Protein AF-A0A519X701-F1 (afdb_monomer_lite)

Radius of gyration: 23.7 Å; chains: 1; bounding box: 39×51×62 Å

Foldseek 3Di:
DPPVVVVVVVVVVVVQLVVLCVVCVVCVVVVNPPDDSLCSGDPPSNVVVVVVVVCCVVPPCPDPVNVVLVVVVVVLLVLLLVLQLCLQVPVPDPSSVVNVVVQPCVLDDPPDDSVSSSVSSVVRQVPDDPVRSVVVSCCSVVVDDPDDD

Secondary structure (DSSP, 8-state):
---HHHHHHHHHHHHHHHHHHHHTHHHHHHT---S-TTTTPPTTHHHHHHHHHHHHIIIIITSHHHHHHHHHHHHHHHHHHHHHHHHHHH--SHHHHHHHTTS-GGG--TT--HHHHHHHHHHHHHT--HHHHHHHHHHHTTSS-----

Sequence (149 aa):
RVDLSAVLGRDALTIVRAGVRFEKSELILKGDFNKSLTESLPEPYLTAWKAIETISINKIYNSSSVIQKEVAGYKVMEGLLEEFIPAVIHNNTHYYKKLVKLIPSQFITENADTYTQILNVLDFVSGMTDLYAVELYSKIKGISFPSVT

pLDDT: mean 85.15, std 15.21, range [35.56, 97.25]

Structure (mmCIF, N/CA/C/O backbone):
data_AF-A0A519X701-F1
#
_entry.id   AF-A0A519X701-F1
#
loop_
_atom_site.group_PDB
_atom_site.id
_atom_site.type_symbol
_atom_site.label_atom_id
_atom_site.label_alt_id
_atom_site.label_comp_id
_atom_site.label_asym_id
_atom_site.label_entity_id
_atom_site.label_seq_id
_atom_site.pdbx_PDB_ins_code
_atom_site.Cartn_x
_atom_site.Cartn_y
_atom_site.Cartn_z
_atom_site.occupancy
_atom_site.B_iso_or_equiv
_atom_site.auth_seq_id
_atom_site.auth_comp_id
_atom_site.auth_asym_id
_atom_site.auth_atom_id
_atom_site.pdbx_PDB_model_num
ATOM 1 N N . ARG A 1 1 ? 4.010 17.785 -35.793 1.00 36.50 1 ARG A N 1
ATOM 2 C CA . ARG A 1 1 ? 4.847 16.807 -36.530 1.00 36.50 1 ARG A CA 1
ATOM 3 C C . ARG A 1 1 ? 4.895 15.565 -35.649 1.00 36.50 1 ARG A C 1
ATOM 5 O O . ARG A 1 1 ? 5.506 15.636 -34.596 1.00 36.50 1 ARG A O 1
ATOM 12 N N . VAL A 1 2 ? 4.103 14.538 -35.967 1.00 39.34 2 VAL A N 1
ATOM 13 C CA . VAL A 1 2 ? 4.049 13.295 -35.176 1.00 39.34 2 VAL A CA 1
ATOM 14 C C . VAL A 1 2 ? 5.411 12.624 -35.308 1.00 39.34 2 VAL A C 1
ATOM 16 O O . VAL A 1 2 ? 5.896 12.452 -36.423 1.00 39.34 2 VAL A O 1
ATOM 19 N N . ASP A 1 3 ? 6.060 12.349 -34.185 1.00 39.97 3 ASP A N 1
ATOM 20 C CA . ASP A 1 3 ? 7.389 11.752 -34.151 1.00 39.97 3 ASP A CA 1
ATOM 21 C C . ASP A 1 3 ? 7.295 10.281 -34.592 1.00 39.97 3 ASP A C 1
ATOM 23 O O . ASP A 1 3 ? 6.964 9.392 -33.805 1.00 39.97 3 ASP A O 1
ATOM 27 N N . LEU A 1 4 ? 7.509 10.029 -35.889 1.00 37.31 4 LEU A N 1
ATOM 28 C CA . LEU A 1 4 ? 7.426 8.692 -36.490 1.00 37.31 4 LEU A CA 1
ATOM 29 C C . LEU A 1 4 ? 8.418 7.696 -35.860 1.00 37.31 4 LEU A C 1
ATOM 31 O O . LEU A 1 4 ? 8.187 6.491 -35.941 1.00 37.31 4 LEU A O 1
ATOM 35 N N . SER A 1 5 ? 9.476 8.171 -35.191 1.00 43.94 5 SER A N 1
ATOM 36 C CA . SER A 1 5 ? 10.449 7.315 -34.502 1.00 43.94 5 SER A CA 1
ATOM 37 C C . SER A 1 5 ? 9.856 6.617 -33.268 1.00 43.94 5 SER A C 1
ATOM 39 O O . SER A 1 5 ? 10.152 5.449 -33.010 1.00 43.94 5 SER A O 1
ATOM 41 N N . ALA A 1 6 ? 8.943 7.283 -32.553 1.00 43.28 6 ALA A N 1
ATOM 42 C CA . ALA A 1 6 ? 8.283 6.742 -31.365 1.00 43.28 6 ALA A CA 1
ATOM 43 C C . ALA A 1 6 ? 7.171 5.732 -31.704 1.00 43.28 6 ALA A C 1
ATOM 45 O O . ALA A 1 6 ? 6.917 4.806 -30.931 1.00 43.28 6 ALA A O 1
ATOM 46 N N . VAL A 1 7 ? 6.521 5.892 -32.862 1.00 38.72 7 VAL A N 1
ATOM 47 C CA . VAL A 1 7 ? 5.482 4.968 -33.351 1.00 38.72 7 VAL A CA 1
ATOM 48 C C . VAL A 1 7 ? 6.124 3.682 -33.884 1.00 38.72 7 VAL A C 1
ATOM 50 O O . VAL A 1 7 ? 5.770 2.600 -33.425 1.00 38.72 7 VAL A O 1
ATOM 53 N N . LEU A 1 8 ? 7.171 3.795 -34.714 1.00 43.31 8 LEU A N 1
ATOM 54 C CA . LEU A 1 8 ? 7.947 2.642 -35.197 1.00 43.31 8 LEU A CA 1
ATOM 55 C C . LEU A 1 8 ? 8.583 1.829 -34.052 1.00 43.31 8 LEU A C 1
ATOM 57 O O . LEU A 1 8 ? 8.655 0.604 -34.130 1.00 43.31 8 LEU A O 1
ATOM 61 N N . GLY A 1 9 ? 9.004 2.486 -32.964 1.00 52.72 9 GLY A N 1
ATOM 62 C CA . GLY A 1 9 ? 9.540 1.813 -31.776 1.00 52.72 9 GLY A CA 1
ATOM 63 C C . GLY A 1 9 ? 8.500 1.014 -30.974 1.00 52.72 9 GLY A C 1
ATOM 64 O O . GLY A 1 9 ? 8.818 -0.066 -30.469 1.00 52.72 9 GLY A O 1
ATOM 65 N N . ARG A 1 10 ? 7.252 1.505 -30.874 1.00 52.81 10 ARG A N 1
ATOM 66 C CA . ARG A 1 10 ? 6.149 0.777 -30.211 1.00 52.81 10 ARG A CA 1
ATOM 67 C C . ARG A 1 10 ? 5.737 -0.461 -30.999 1.00 52.81 10 ARG A C 1
ATOM 69 O O . ARG A 1 10 ? 5.538 -1.519 -30.395 1.00 52.81 10 ARG A O 1
ATOM 76 N N . ASP A 1 11 ? 5.668 -0.341 -32.319 1.00 58.41 11 ASP A N 1
ATOM 77 C CA . ASP A 1 11 ? 5.303 -1.449 -33.198 1.00 58.41 11 ASP A CA 1
ATOM 78 C C . ASP A 1 11 ? 6.403 -2.518 -33.195 1.00 58.41 11 ASP A C 1
ATOM 80 O O . ASP A 1 11 ? 6.119 -3.699 -32.999 1.00 58.41 11 ASP A O 1
ATOM 84 N N . ALA A 1 12 ? 7.675 -2.110 -33.260 1.00 60.03 12 ALA A N 1
ATOM 85 C CA . ALA A 1 12 ? 8.810 -3.027 -33.214 1.00 60.03 12 ALA A CA 1
ATOM 86 C C . ALA A 1 12 ? 8.889 -3.821 -31.899 1.00 60.03 12 ALA A C 1
ATOM 88 O O . ALA A 1 12 ? 9.011 -5.043 -31.931 1.00 60.03 12 ALA A O 1
ATOM 89 N N . LEU A 1 13 ? 8.765 -3.171 -30.735 1.00 67.31 13 LEU A N 1
ATOM 90 C CA . LEU A 1 13 ? 8.832 -3.876 -29.448 1.00 67.31 13 LEU A CA 1
ATOM 91 C C . LEU A 1 13 ? 7.648 -4.834 -29.251 1.00 67.31 13 LEU A C 1
ATOM 93 O O . LEU A 1 13 ? 7.811 -5.910 -28.675 1.00 67.31 13 LEU A O 1
ATOM 97 N N . THR A 1 14 ? 6.461 -4.464 -29.733 1.00 72.19 14 THR A N 1
ATOM 98 C CA . THR A 1 14 ? 5.264 -5.314 -29.647 1.00 72.19 14 THR A CA 1
ATOM 99 C C . THR A 1 14 ? 5.403 -6.546 -30.538 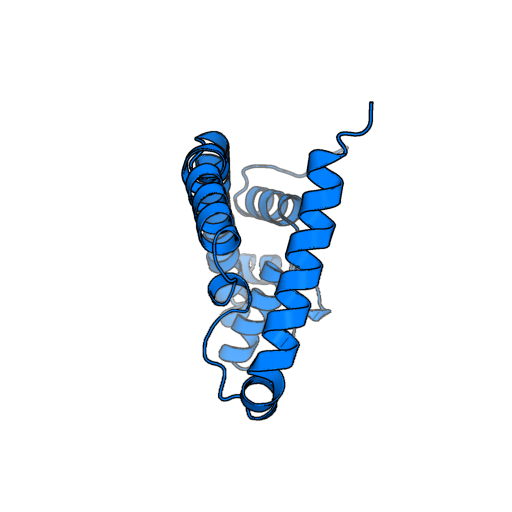1.00 72.19 14 THR A C 1
ATOM 101 O O . THR A 1 14 ? 5.146 -7.660 -30.080 1.00 72.19 14 THR A O 1
ATOM 104 N N . ILE A 1 15 ? 5.890 -6.367 -31.769 1.00 64.38 15 ILE A N 1
ATOM 105 C CA . ILE A 1 15 ? 6.181 -7.463 -32.703 1.00 64.38 15 ILE A CA 1
ATOM 106 C C . ILE A 1 15 ? 7.253 -8.395 -32.121 1.00 64.38 15 ILE A C 1
ATOM 108 O O . ILE A 1 15 ? 7.089 -9.613 -32.133 1.00 64.38 15 ILE A O 1
ATOM 112 N N . VAL A 1 16 ? 8.308 -7.836 -31.526 1.00 66.88 16 VAL A N 1
ATOM 113 C CA . VAL A 1 16 ? 9.391 -8.602 -30.893 1.00 66.88 16 VAL A CA 1
ATOM 114 C C . VAL A 1 16 ? 8.895 -9.401 -29.684 1.00 66.88 16 VAL A C 1
ATOM 116 O O . VAL A 1 16 ? 9.221 -10.578 -29.544 1.00 66.88 16 VAL A O 1
ATOM 119 N N . ARG A 1 17 ? 8.053 -8.809 -28.828 1.00 66.94 17 ARG A N 1
ATOM 120 C CA . ARG A 1 17 ? 7.430 -9.521 -27.696 1.00 66.94 17 ARG A CA 1
ATOM 121 C C . ARG A 1 17 ? 6.515 -10.648 -28.162 1.00 66.94 17 ARG A C 1
ATOM 123 O O . ARG A 1 17 ? 6.517 -11.715 -27.549 1.00 66.94 17 ARG A O 1
ATOM 130 N N . ALA A 1 18 ? 5.745 -10.422 -29.227 1.00 67.75 18 ALA A N 1
ATOM 131 C CA . ALA A 1 18 ? 4.914 -11.458 -29.826 1.00 67.75 18 ALA A CA 1
ATOM 132 C C . ALA A 1 18 ? 5.781 -12.615 -30.348 1.00 67.75 18 ALA A C 1
ATOM 134 O O . ALA A 1 18 ? 5.497 -13.762 -30.016 1.00 67.75 18 ALA A O 1
AT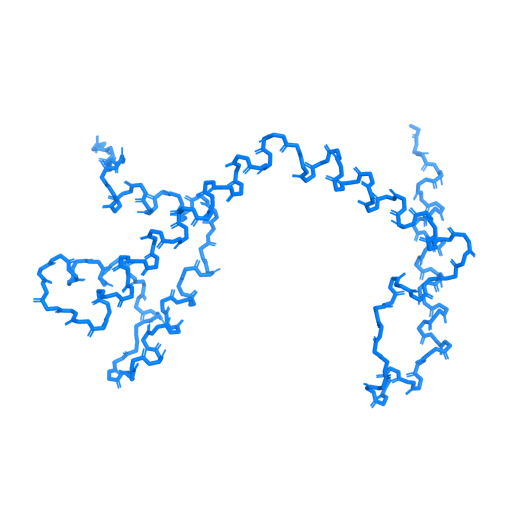OM 135 N N . GLY A 1 19 ? 6.881 -12.323 -31.051 1.00 66.19 19 GLY A N 1
ATOM 136 C CA . GLY A 1 19 ? 7.849 -13.325 -31.512 1.00 66.19 19 GLY A CA 1
ATOM 137 C C . GLY A 1 19 ? 8.423 -14.178 -30.376 1.00 66.19 19 GLY A C 1
ATOM 138 O O . GLY A 1 19 ? 8.295 -15.399 -30.400 1.00 66.19 19 GLY A O 1
ATOM 139 N N . VAL A 1 20 ? 8.934 -13.544 -29.314 1.00 71.62 20 VAL A N 1
ATOM 140 C CA . VAL A 1 20 ? 9.465 -14.244 -28.124 1.00 71.62 20 VAL A CA 1
ATOM 141 C C . VAL A 1 20 ? 8.400 -15.116 -27.450 1.00 71.62 20 VAL A C 1
ATOM 143 O O . VAL A 1 20 ? 8.696 -16.213 -26.974 1.00 71.62 20 VAL A O 1
ATOM 146 N N . ARG A 1 21 ? 7.144 -14.652 -27.408 1.00 73.12 21 ARG A N 1
ATOM 147 C CA . ARG A 1 21 ? 6.023 -15.430 -26.866 1.00 73.12 21 ARG A CA 1
ATOM 148 C C . ARG A 1 21 ? 5.721 -16.658 -27.721 1.00 73.12 21 ARG A C 1
ATOM 150 O O . ARG A 1 21 ? 5.449 -17.709 -27.150 1.00 73.12 21 ARG A O 1
ATOM 157 N N . PHE A 1 22 ? 5.743 -16.536 -29.047 1.00 72.38 22 PHE A N 1
ATOM 158 C CA . PHE A 1 22 ? 5.524 -17.671 -29.944 1.00 72.38 22 PHE A CA 1
ATOM 159 C C . PHE A 1 22 ? 6.641 -18.710 -29.805 1.00 72.38 22 PHE A C 1
ATOM 161 O O . PHE A 1 22 ? 6.343 -19.888 -29.611 1.00 72.38 22 PHE A O 1
ATOM 168 N N . GLU A 1 23 ? 7.902 -18.272 -29.790 1.00 77.06 23 GLU A N 1
ATOM 169 C CA . GLU A 1 23 ? 9.072 -19.149 -29.637 1.00 77.06 23 GLU A CA 1
ATOM 170 C C . GLU A 1 23 ? 9.097 -19.893 -28.295 1.00 77.06 23 GLU A C 1
ATOM 172 O O . GLU A 1 23 ? 9.475 -21.060 -28.238 1.00 77.06 23 GLU A O 1
ATOM 177 N N . LYS A 1 24 ? 8.677 -19.241 -27.203 1.00 81.31 24 LYS A N 1
ATOM 178 C CA . LYS A 1 24 ? 8.699 -19.820 -25.846 1.00 81.31 24 LYS A CA 1
ATOM 179 C C . LYS A 1 24 ? 7.335 -20.325 -25.366 1.00 81.31 24 LYS A C 1
ATOM 181 O O . LYS A 1 24 ? 7.166 -20.604 -24.178 1.00 81.31 24 LYS A O 1
ATOM 186 N N . SER A 1 25 ? 6.361 -20.436 -26.268 1.00 81.69 25 SER A N 1
ATOM 187 C CA . SER A 1 25 ? 4.958 -20.730 -25.944 1.00 81.69 25 SER A CA 1
ATOM 188 C C . SER A 1 25 ? 4.774 -22.036 -25.171 1.00 81.69 25 SER A C 1
ATOM 190 O O . SER A 1 25 ? 4.051 -22.050 -24.178 1.00 81.69 25 SER A O 1
ATOM 192 N N . GLU A 1 26 ? 5.469 -23.109 -25.553 1.00 85.50 26 GLU A N 1
ATOM 193 C CA . GLU A 1 26 ? 5.368 -24.403 -24.867 1.00 85.50 26 GLU A CA 1
ATOM 194 C C . GLU A 1 26 ? 5.821 -24.339 -23.404 1.00 85.50 26 GLU A C 1
ATOM 196 O O . GLU A 1 26 ? 5.170 -24.911 -22.532 1.00 85.50 26 GLU A O 1
ATOM 201 N N . LEU A 1 27 ? 6.909 -23.616 -23.120 1.00 87.19 27 LEU A N 1
ATOM 202 C CA . LEU A 1 27 ? 7.422 -23.440 -21.758 1.00 87.19 27 LEU A CA 1
ATOM 203 C C . LEU A 1 27 ? 6.474 -22.586 -20.913 1.00 87.19 27 LEU A C 1
ATOM 205 O O . LEU A 1 27 ? 6.258 -22.875 -19.740 1.00 87.19 27 LEU A O 1
ATOM 209 N N . ILE A 1 28 ? 5.881 -21.551 -21.515 1.00 88.06 28 ILE A N 1
ATOM 210 C CA . ILE A 1 28 ? 4.896 -20.692 -20.846 1.00 88.06 28 ILE A CA 1
ATOM 211 C C . ILE A 1 28 ? 3.639 -21.498 -20.499 1.00 88.06 28 ILE A C 1
ATOM 213 O O . ILE A 1 28 ? 3.138 -21.394 -19.384 1.00 88.06 28 ILE A O 1
ATOM 217 N N . LEU A 1 29 ? 3.145 -22.320 -21.427 1.00 88.88 29 LEU A N 1
ATOM 218 C CA . LEU A 1 29 ? 1.942 -23.133 -21.223 1.00 88.88 29 LEU A CA 1
ATOM 219 C C . LEU A 1 29 ? 2.141 -24.242 -20.186 1.00 88.88 29 LEU A C 1
ATOM 221 O O . LEU A 1 29 ? 1.195 -24.589 -19.485 1.00 88.88 29 LEU A O 1
ATOM 225 N N . LYS A 1 30 ? 3.360 -24.775 -20.067 1.00 92.69 30 LYS A N 1
ATOM 226 C CA . LYS A 1 30 ? 3.724 -25.744 -19.023 1.00 92.69 30 LYS A CA 1
ATOM 227 C C . LYS A 1 30 ? 3.956 -25.105 -17.650 1.00 92.69 30 LYS A C 1
ATOM 229 O O . LYS A 1 30 ? 4.032 -25.826 -16.666 1.00 92.69 30 LYS A O 1
ATOM 234 N N . GLY A 1 31 ? 4.046 -23.774 -17.573 1.00 88.62 31 GLY A N 1
ATOM 235 C CA . GLY A 1 31 ? 4.377 -23.056 -16.339 1.00 88.62 31 GLY A CA 1
ATOM 236 C C . GLY A 1 31 ? 5.870 -23.073 -15.984 1.00 88.62 31 GLY A C 1
ATOM 237 O O . GLY A 1 31 ? 6.245 -22.565 -14.936 1.00 88.62 31 GLY A O 1
ATOM 238 N N . ASP A 1 32 ? 6.729 -23.588 -16.867 1.00 92.00 32 ASP A N 1
ATOM 239 C CA . ASP A 1 32 ? 8.175 -23.739 -16.641 1.00 92.00 32 ASP A CA 1
ATOM 240 C C . ASP A 1 32 ? 8.982 -22.479 -17.021 1.00 92.00 32 ASP A C 1
ATOM 242 O O . ASP A 1 32 ? 10.216 -22.444 -16.955 1.00 92.00 32 ASP A O 1
ATOM 246 N N . PHE A 1 33 ? 8.304 -21.415 -17.459 1.00 89.19 33 PHE A N 1
ATOM 247 C CA . PHE A 1 33 ? 8.941 -20.168 -17.871 1.00 89.19 33 PHE A CA 1
ATOM 248 C C . PHE A 1 33 ? 9.196 -19.228 -16.680 1.00 89.19 33 PHE A C 1
ATOM 250 O O . PHE A 1 33 ? 8.406 -18.339 -16.378 1.00 89.19 33 PHE A O 1
ATOM 257 N N . ASN A 1 34 ? 10.354 -19.393 -16.038 1.00 87.75 34 ASN A N 1
ATOM 258 C CA . ASN A 1 34 ? 10.760 -18.668 -14.821 1.00 87.75 34 ASN A CA 1
ATOM 259 C C . ASN A 1 34 ? 11.389 -17.280 -15.062 1.00 87.75 34 ASN A C 1
ATOM 261 O O . ASN A 1 34 ? 12.257 -16.849 -14.305 1.00 87.75 34 ASN A O 1
ATOM 265 N N . LYS A 1 35 ? 11.028 -16.593 -16.149 1.00 85.81 35 LYS A N 1
ATOM 266 C CA . LYS A 1 35 ? 11.553 -15.255 -16.471 1.00 85.81 35 LYS A CA 1
ATOM 267 C C . LYS A 1 35 ? 10.428 -14.324 -16.887 1.00 85.81 35 LYS A C 1
ATOM 269 O O . LYS A 1 35 ? 9.395 -14.773 -17.374 1.00 85.81 35 LYS A O 1
ATOM 274 N N . SER A 1 36 ? 10.634 -13.017 -16.759 1.00 85.62 36 SER A N 1
ATOM 275 C CA . SER A 1 36 ? 9.712 -12.059 -17.365 1.00 85.62 36 SER A CA 1
ATOM 276 C C . SER A 1 36 ? 9.870 -12.041 -18.891 1.00 85.62 36 SER A C 1
ATOM 278 O O . SER A 1 36 ? 10.931 -12.342 -19.453 1.00 85.62 36 SER A O 1
ATOM 280 N N . LEU A 1 37 ? 8.811 -11.637 -19.596 1.00 84.31 37 LEU A N 1
ATOM 281 C CA . LEU A 1 37 ? 8.874 -11.451 -21.050 1.00 84.31 37 LEU A CA 1
ATOM 282 C C . LEU A 1 37 ? 9.849 -10.331 -21.442 1.00 84.31 37 LEU A C 1
ATOM 284 O O . LEU A 1 37 ? 10.488 -10.408 -22.487 1.00 84.31 37 LEU A O 1
ATOM 288 N N . THR A 1 38 ? 9.990 -9.308 -20.598 1.00 83.94 38 THR A N 1
ATOM 289 C CA . THR A 1 38 ? 10.904 -8.176 -20.800 1.00 83.94 38 THR A CA 1
ATOM 290 C C . THR A 1 38 ? 12.373 -8.573 -20.701 1.00 83.94 38 THR A C 1
ATOM 292 O O . THR A 1 38 ? 13.185 -8.081 -21.475 1.00 83.94 38 THR A O 1
ATOM 295 N N . GLU A 1 39 ? 12.723 -9.514 -19.824 1.00 84.44 39 GLU A N 1
ATOM 296 C CA . GLU A 1 39 ? 14.091 -10.055 -19.734 1.00 84.44 39 GLU A CA 1
ATOM 297 C C . GLU A 1 39 ? 14.439 -11.000 -20.887 1.00 84.44 39 GLU A C 1
ATOM 299 O O . GLU A 1 39 ? 15.607 -11.302 -21.115 1.00 84.44 39 GLU A O 1
ATOM 304 N N . SER A 1 40 ? 13.426 -11.489 -21.603 1.00 85.25 40 SER A N 1
ATOM 305 C CA . SER A 1 40 ? 13.592 -12.351 -22.774 1.00 85.25 40 SER A CA 1
ATOM 306 C C . SER A 1 40 ? 13.592 -11.589 -24.097 1.00 85.25 40 SER A C 1
ATOM 308 O O . SER A 1 40 ? 13.542 -12.226 -25.147 1.00 85.25 40 SER A O 1
ATOM 310 N N . LEU A 1 41 ? 13.637 -10.254 -24.066 1.00 85.31 41 LEU A N 1
ATOM 311 C CA . LEU A 1 41 ? 13.770 -9.454 -25.278 1.00 85.31 41 LEU A CA 1
ATOM 312 C C . LEU A 1 41 ? 15.113 -9.754 -25.972 1.00 85.31 41 LEU A C 1
ATOM 314 O O . LEU A 1 41 ? 16.136 -9.848 -25.295 1.00 85.31 41 LEU A O 1
ATOM 318 N N . PRO A 1 42 ? 15.139 -9.889 -27.306 1.00 84.62 42 PRO A N 1
ATOM 319 C CA . PRO A 1 42 ? 16.381 -9.964 -28.058 1.00 84.62 42 PRO A CA 1
ATOM 320 C C . PRO A 1 42 ? 17.099 -8.608 -28.070 1.00 84.62 42 PRO A C 1
ATOM 322 O O . PRO A 1 42 ? 16.491 -7.543 -27.909 1.00 84.62 42 PRO A O 1
ATOM 325 N N . GLU A 1 43 ? 18.408 -8.640 -28.307 1.00 85.50 43 GLU A N 1
ATOM 326 C CA . GLU A 1 43 ? 19.171 -7.426 -28.593 1.00 85.50 43 GLU A CA 1
ATOM 327 C C . GLU A 1 43 ? 18.751 -6.820 -29.946 1.00 85.50 43 GLU A C 1
ATOM 329 O O . GLU A 1 43 ? 18.370 -7.562 -30.856 1.00 85.50 43 GLU A O 1
ATOM 334 N N . PRO A 1 44 ? 18.799 -5.483 -30.110 1.00 86.25 44 PRO A N 1
ATOM 335 C CA . PRO A 1 44 ? 19.288 -4.472 -29.159 1.00 86.25 44 PRO A CA 1
ATOM 336 C C . PRO A 1 44 ? 18.231 -3.969 -28.149 1.00 86.25 44 PRO A C 1
ATOM 338 O O . PRO A 1 44 ? 18.495 -3.057 -27.360 1.00 86.25 44 PRO A O 1
ATOM 341 N N . TYR A 1 45 ? 17.006 -4.507 -28.180 1.00 86.00 45 TYR A N 1
ATOM 342 C CA . TYR A 1 45 ? 15.882 -3.991 -27.386 1.00 86.00 45 TYR A CA 1
ATOM 343 C C . TYR A 1 45 ? 16.052 -4.221 -25.888 1.00 86.00 45 TYR A C 1
ATOM 345 O O . TYR A 1 45 ? 15.633 -3.378 -25.096 1.00 86.00 45 TYR A O 1
ATOM 353 N N . LEU A 1 46 ? 16.679 -5.331 -25.494 1.00 87.00 46 LEU A N 1
ATOM 354 C CA . LEU A 1 46 ? 16.988 -5.606 -24.093 1.00 87.00 46 LEU A CA 1
ATOM 355 C C . LEU A 1 46 ? 17.914 -4.538 -23.501 1.00 87.00 46 LEU A C 1
ATOM 357 O O . LEU A 1 46 ? 17.634 -4.012 -22.423 1.00 87.00 46 LEU A O 1
ATOM 361 N N . THR A 1 47 ? 18.976 -4.171 -24.223 1.00 90.25 47 THR A N 1
ATOM 362 C CA . THR A 1 47 ? 19.882 -3.091 -23.812 1.00 90.25 47 THR A CA 1
ATOM 363 C C . THR A 1 47 ? 19.148 -1.755 -23.697 1.00 90.25 47 THR A C 1
ATOM 365 O O . THR A 1 47 ? 19.284 -1.062 -22.687 1.00 90.25 47 THR A O 1
ATOM 368 N N . ALA A 1 48 ? 18.317 -1.405 -24.683 1.00 89.50 48 ALA A N 1
ATOM 369 C CA . ALA A 1 48 ? 17.527 -0.174 -24.640 1.00 89.50 48 ALA A CA 1
ATOM 370 C C . ALA A 1 48 ? 16.538 -0.152 -23.458 1.00 89.50 48 ALA A C 1
ATOM 372 O O . ALA A 1 48 ? 16.410 0.866 -22.778 1.00 89.50 48 ALA A O 1
ATOM 373 N N . TRP A 1 49 ? 15.879 -1.279 -23.171 1.00 89.38 49 TRP A N 1
ATOM 374 C CA . TRP A 1 49 ? 14.962 -1.426 -22.038 1.00 89.38 49 TRP A CA 1
ATOM 375 C C . TRP A 1 49 ? 15.670 -1.190 -20.699 1.00 89.38 49 TRP A C 1
ATOM 377 O O . TRP A 1 49 ? 15.228 -0.358 -19.907 1.00 89.38 49 TRP A O 1
ATOM 387 N N . LYS A 1 50 ? 16.818 -1.845 -20.486 1.00 91.44 50 LYS A N 1
ATOM 388 C CA . LYS A 1 50 ? 17.641 -1.670 -19.277 1.00 91.44 50 LYS A CA 1
ATOM 389 C C . LYS A 1 50 ? 18.166 -0.242 -19.126 1.00 91.44 50 LYS A C 1
ATOM 391 O O . LYS A 1 50 ? 18.241 0.278 -18.011 1.00 91.44 50 LYS A O 1
ATOM 396 N N . ALA A 1 51 ? 18.517 0.412 -20.233 1.00 93.88 51 ALA A N 1
ATOM 397 C CA . ALA A 1 51 ? 18.946 1.807 -20.214 1.00 93.88 51 ALA A CA 1
ATOM 398 C C . ALA A 1 51 ? 17.812 2.741 -19.763 1.00 93.88 51 ALA A C 1
ATOM 400 O O . ALA A 1 51 ? 18.036 3.603 -18.913 1.00 93.88 51 ALA A O 1
ATOM 401 N N . ILE A 1 52 ? 16.590 2.545 -20.276 1.00 92.75 52 ILE A N 1
ATOM 402 C CA . ILE A 1 52 ? 15.407 3.311 -19.853 1.00 92.75 52 ILE A CA 1
ATOM 403 C C . ILE A 1 52 ? 15.129 3.086 -18.368 1.00 92.75 52 ILE A C 1
ATOM 405 O O . ILE A 1 52 ? 14.947 4.057 -17.641 1.00 92.75 52 ILE A O 1
ATOM 409 N N . GLU A 1 53 ? 15.137 1.837 -17.905 1.00 92.69 53 GLU A N 1
ATOM 410 C CA . GLU A 1 53 ? 14.933 1.496 -16.493 1.00 92.69 53 GLU A CA 1
ATOM 411 C C . GLU A 1 53 ? 15.950 2.208 -15.592 1.00 92.69 53 GLU A C 1
ATOM 413 O O . GLU A 1 53 ? 15.572 2.913 -14.656 1.00 92.69 53 GLU A O 1
ATOM 418 N N . THR A 1 54 ? 17.235 2.126 -15.942 1.00 95.44 54 THR A N 1
ATOM 419 C CA . THR A 1 54 ? 18.323 2.776 -15.197 1.00 95.44 54 THR A CA 1
ATOM 420 C C . THR A 1 54 ? 18.146 4.295 -15.144 1.00 95.44 54 THR A C 1
ATOM 422 O O . THR A 1 54 ? 18.308 4.915 -14.091 1.00 95.44 54 THR A O 1
ATOM 425 N N . ILE A 1 55 ? 17.803 4.925 -16.272 1.00 95.56 55 ILE A N 1
ATOM 426 C CA . ILE A 1 55 ? 17.578 6.375 -16.332 1.00 95.56 55 ILE A CA 1
ATOM 427 C C . ILE A 1 55 ? 16.346 6.766 -15.507 1.00 95.56 55 ILE A C 1
ATOM 429 O O . ILE A 1 55 ? 16.410 7.749 -14.768 1.00 95.56 55 ILE A O 1
ATOM 433 N N . SER A 1 56 ? 15.254 6.005 -15.595 1.00 95.19 56 SER A N 1
ATOM 434 C CA . SER A 1 56 ? 14.022 6.230 -14.832 1.00 95.19 56 SER A CA 1
ATOM 435 C C . SER A 1 56 ? 14.256 6.137 -13.326 1.00 95.19 56 SER A C 1
ATOM 437 O O . SER A 1 56 ? 13.831 7.031 -12.595 1.00 95.19 56 SER A O 1
ATOM 439 N N . ILE A 1 57 ? 14.985 5.120 -12.854 1.00 93.25 57 ILE A N 1
ATOM 440 C CA . ILE A 1 57 ? 15.354 4.983 -11.436 1.00 93.25 57 ILE A CA 1
ATOM 441 C C . ILE A 1 57 ? 16.129 6.218 -10.976 1.00 93.25 57 ILE A C 1
ATOM 443 O O . ILE A 1 57 ? 15.750 6.870 -10.006 1.00 93.25 57 ILE A O 1
ATOM 447 N N . ASN A 1 58 ? 17.170 6.594 -11.716 1.00 93.31 58 ASN A N 1
ATOM 448 C CA . ASN A 1 58 ? 18.066 7.670 -11.304 1.00 93.31 58 ASN A CA 1
ATOM 449 C C . ASN A 1 58 ? 17.434 9.064 -11.379 1.00 93.31 58 ASN A C 1
ATOM 451 O O . ASN A 1 58 ? 17.747 9.916 -10.553 1.00 93.31 58 ASN A O 1
ATOM 455 N N . LYS A 1 59 ? 16.584 9.326 -12.378 1.00 92.19 59 LYS A N 1
ATOM 456 C CA . LYS A 1 59 ? 16.074 10.680 -12.650 1.00 92.19 59 LYS A CA 1
ATOM 457 C C . LYS A 1 59 ? 14.637 10.921 -12.202 1.00 92.19 59 LYS A C 1
ATOM 459 O O . LYS A 1 59 ? 14.272 12.078 -12.020 1.00 92.19 59 LYS A O 1
ATOM 464 N N . ILE A 1 60 ? 13.824 9.874 -12.063 1.00 93.62 60 ILE A N 1
ATOM 465 C CA . ILE A 1 60 ? 12.391 9.997 -11.763 1.00 93.62 60 ILE A CA 1
ATOM 466 C C . ILE A 1 60 ? 12.119 9.489 -10.348 1.00 93.62 60 ILE A C 1
ATOM 468 O O . ILE A 1 60 ? 11.748 10.284 -9.484 1.00 93.62 60 ILE A O 1
ATOM 472 N N . TYR A 1 61 ? 12.359 8.201 -10.091 1.00 90.00 61 TYR A N 1
ATOM 473 C CA . TYR A 1 61 ? 12.005 7.573 -8.813 1.00 90.00 61 TYR A CA 1
ATOM 474 C C . TYR A 1 61 ? 12.892 8.043 -7.652 1.00 90.00 61 TYR A C 1
ATOM 476 O O . TYR A 1 61 ? 12.382 8.382 -6.594 1.00 90.00 61 TYR A O 1
ATOM 484 N N . ASN A 1 62 ? 14.196 8.223 -7.879 1.00 91.81 62 ASN A N 1
ATOM 485 C CA . ASN A 1 62 ? 15.112 8.779 -6.872 1.00 91.81 62 ASN A CA 1
ATOM 486 C C . ASN A 1 62 ? 15.137 10.316 -6.835 1.00 91.81 62 ASN A C 1
ATOM 488 O O . ASN A 1 62 ? 16.053 10.923 -6.273 1.00 91.81 62 ASN A O 1
ATOM 492 N N . SER A 1 63 ? 14.157 10.983 -7.448 1.00 95.31 63 SER A N 1
ATOM 493 C CA . SER A 1 63 ? 14.036 12.431 -7.301 1.00 95.31 63 SER A CA 1
ATOM 494 C C . SER A 1 63 ? 13.594 12.782 -5.876 1.00 95.31 63 SER A C 1
ATOM 496 O O . SER A 1 63 ? 12.773 12.093 -5.272 1.00 95.31 63 SER A O 1
ATOM 498 N N . SER A 1 64 ? 14.102 13.895 -5.337 1.00 94.19 64 SER A N 1
ATOM 499 C CA . SER A 1 64 ? 13.809 14.316 -3.956 1.00 94.19 64 SER A CA 1
ATOM 500 C C . SER A 1 64 ? 12.304 14.418 -3.667 1.00 94.19 64 SER A C 1
ATOM 502 O O . SER A 1 64 ? 11.847 14.016 -2.601 1.00 94.19 64 SER A O 1
ATOM 504 N N . SER A 1 65 ? 11.508 14.884 -4.638 1.00 94.56 65 SER A N 1
ATOM 505 C CA . SER A 1 65 ? 10.051 14.977 -4.483 1.00 94.56 65 SER A CA 1
ATOM 506 C C . SER A 1 65 ? 9.372 13.610 -4.368 1.00 94.56 65 SER A C 1
ATOM 508 O O . SER A 1 65 ? 8.420 13.484 -3.602 1.00 94.56 65 SER A O 1
ATOM 510 N N . VAL A 1 66 ? 9.836 12.595 -5.104 1.00 95.31 66 VAL A N 1
ATOM 511 C CA . VAL A 1 66 ? 9.273 11.239 -5.027 1.00 95.31 66 VAL A CA 1
ATOM 512 C C . VAL A 1 66 ? 9.655 10.585 -3.703 1.00 95.31 66 VAL A C 1
ATOM 514 O O . VAL A 1 66 ? 8.766 10.139 -2.988 1.00 95.31 66 VAL A O 1
ATOM 517 N N . ILE A 1 67 ? 10.927 10.664 -3.304 1.00 95.12 67 ILE A N 1
ATOM 518 C CA . ILE A 1 67 ? 11.400 10.111 -2.025 1.00 95.12 67 ILE A CA 1
ATOM 519 C C . ILE A 1 67 ? 10.624 10.706 -0.841 1.00 95.12 67 ILE A C 1
ATOM 521 O O . ILE A 1 67 ? 10.184 9.981 0.045 1.00 95.12 67 ILE A O 1
ATOM 525 N N . GLN A 1 68 ? 10.406 12.025 -0.823 1.00 94.44 68 GLN A N 1
ATOM 526 C CA . GLN A 1 68 ? 9.627 12.669 0.243 1.00 94.44 68 GLN A CA 1
ATOM 527 C C . GLN A 1 68 ? 8.185 12.145 0.309 1.00 94.44 68 GLN A C 1
ATOM 529 O O . GLN A 1 68 ? 7.667 11.920 1.403 1.00 94.44 68 GLN A O 1
ATOM 534 N N . LYS A 1 69 ? 7.546 11.927 -0.848 1.00 93.38 69 LYS A N 1
ATOM 535 C CA . LYS A 1 69 ? 6.193 11.356 -0.919 1.00 93.38 69 LYS A CA 1
ATOM 536 C C . LYS A 1 69 ? 6.168 9.910 -0.432 1.00 93.38 69 LYS A C 1
ATOM 538 O O . LYS A 1 69 ? 5.279 9.561 0.335 1.00 93.38 69 LYS A O 1
ATOM 543 N N . GLU A 1 70 ? 7.145 9.097 -0.821 1.00 93.81 70 GLU A N 1
ATOM 544 C CA . GLU A 1 70 ? 7.255 7.703 -0.379 1.00 93.81 70 GLU A CA 1
ATOM 545 C C . GLU A 1 70 ? 7.456 7.607 1.137 1.00 93.81 70 GLU A C 1
ATOM 547 O O . GLU A 1 70 ? 6.734 6.871 1.806 1.00 93.81 70 GLU A O 1
ATOM 552 N N . VAL A 1 71 ? 8.370 8.403 1.705 1.00 94.56 71 VAL A N 1
ATOM 553 C CA . VAL A 1 71 ? 8.613 8.450 3.159 1.00 94.56 71 VAL A CA 1
ATOM 554 C C . VAL A 1 71 ? 7.356 8.873 3.922 1.00 94.56 71 VAL A C 1
ATOM 556 O O . VAL A 1 71 ? 7.026 8.270 4.946 1.00 94.56 71 VAL A O 1
ATOM 559 N N . ALA A 1 72 ? 6.626 9.876 3.425 1.00 92.81 72 ALA A N 1
ATOM 560 C CA . ALA A 1 72 ? 5.346 10.270 4.008 1.00 92.81 72 ALA A CA 1
ATOM 561 C C . ALA A 1 72 ? 4.311 9.134 3.919 1.00 92.81 72 ALA A C 1
ATOM 563 O O . ALA A 1 72 ? 3.636 8.849 4.907 1.00 92.81 72 ALA A O 1
ATOM 564 N N . GLY A 1 73 ? 4.239 8.446 2.776 1.00 95.06 73 GLY A N 1
ATOM 565 C CA . GLY A 1 73 ? 3.388 7.275 2.571 1.00 95.06 73 GLY A CA 1
ATOM 566 C C . GLY A 1 73 ? 3.665 6.164 3.584 1.00 95.06 73 GLY A C 1
ATOM 567 O O . GLY A 1 73 ? 2.731 5.686 4.222 1.00 95.06 73 GLY A O 1
ATOM 568 N N . TYR A 1 74 ? 4.936 5.820 3.825 1.00 95.12 74 TYR A N 1
ATOM 569 C CA . TYR A 1 74 ? 5.309 4.834 4.848 1.00 95.12 74 TYR A CA 1
ATOM 570 C C . TYR A 1 74 ? 4.764 5.199 6.233 1.00 95.12 74 TYR A C 1
ATOM 572 O O . TYR A 1 74 ? 4.186 4.345 6.902 1.00 95.12 74 TYR A O 1
ATOM 580 N N . LYS A 1 75 ? 4.891 6.467 6.649 1.00 95.12 75 LYS A N 1
ATOM 581 C CA . LYS A 1 75 ? 4.392 6.922 7.957 1.00 95.12 75 LYS A CA 1
ATOM 582 C C . LYS A 1 75 ? 2.876 6.952 8.060 1.00 95.12 75 LYS A C 1
ATOM 584 O O . LYS A 1 75 ? 2.337 6.623 9.114 1.00 95.12 75 LYS A O 1
ATOM 589 N N . VAL A 1 76 ? 2.192 7.306 6.978 1.00 96.19 76 VAL A N 1
ATOM 590 C CA . VAL A 1 76 ? 0.728 7.245 6.918 1.00 96.19 76 VAL A CA 1
ATOM 591 C C . VAL A 1 76 ? 0.255 5.799 7.068 1.00 96.19 76 VAL A C 1
ATOM 593 O O . VAL A 1 76 ? -0.593 5.531 7.915 1.00 96.19 76 VAL A O 1
ATOM 596 N N . MET A 1 77 ? 0.832 4.859 6.313 1.00 96.44 77 MET A N 1
ATOM 597 C CA . MET A 1 77 ? 0.429 3.448 6.360 1.00 96.44 77 MET A CA 1
ATOM 598 C C . MET A 1 77 ? 0.726 2.808 7.719 1.00 96.44 77 MET A C 1
ATOM 600 O O . MET A 1 77 ? -0.155 2.176 8.295 1.00 96.44 77 MET A O 1
ATOM 604 N N . GLU A 1 78 ? 1.928 3.019 8.261 1.00 95.94 78 GLU A N 1
ATOM 605 C CA . GLU A 1 78 ? 2.306 2.576 9.611 1.00 95.94 78 GLU A CA 1
ATOM 606 C C . GLU A 1 78 ? 1.304 3.089 10.648 1.00 95.94 78 GLU A C 1
ATOM 608 O O . GLU A 1 78 ? 0.706 2.305 11.381 1.00 95.94 78 GLU A O 1
ATOM 613 N N . GLY A 1 79 ? 1.038 4.395 10.646 1.00 95.94 79 GLY A N 1
ATOM 614 C CA . GLY A 1 79 ? 0.154 4.998 11.628 1.00 95.94 79 GLY A CA 1
ATOM 615 C C . GLY A 1 79 ? -1.314 4.597 11.491 1.00 95.94 79 GLY A C 1
ATOM 616 O O . GLY A 1 79 ? -2.006 4.534 12.500 1.00 95.94 79 GLY A O 1
ATOM 617 N N . LEU A 1 80 ? -1.810 4.305 10.284 1.00 97.25 80 LEU A N 1
ATOM 618 C CA . LEU A 1 80 ? -3.157 3.750 10.109 1.00 97.25 80 LEU A CA 1
ATOM 619 C C . LEU A 1 80 ? -3.241 2.333 10.691 1.00 97.25 80 LEU A C 1
ATOM 621 O O . LEU A 1 80 ? -4.179 2.023 11.426 1.00 97.25 80 LEU A O 1
ATOM 625 N N . LEU A 1 81 ? -2.254 1.482 10.402 1.00 96.94 81 LEU A N 1
ATOM 626 C CA . LEU A 1 81 ? -2.226 0.101 10.888 1.00 96.94 81 LEU A CA 1
ATOM 627 C C . LEU A 1 81 ? -2.066 0.030 12.414 1.00 96.94 81 LEU A C 1
ATOM 629 O O . LEU A 1 81 ? -2.769 -0.750 13.058 1.00 96.94 81 LEU A O 1
ATOM 633 N N . GLU A 1 82 ? -1.213 0.874 12.998 1.00 96.38 82 GLU A N 1
ATOM 634 C CA . GLU A 1 82 ? -1.021 0.975 14.453 1.00 96.38 82 GLU A CA 1
ATOM 635 C C . GLU A 1 82 ? -2.292 1.387 15.206 1.00 96.38 82 GLU A C 1
ATOM 637 O O . GLU A 1 82 ? -2.475 1.005 16.360 1.00 96.38 82 GLU A O 1
ATOM 642 N N . GLU A 1 83 ? -3.184 2.146 14.572 1.00 96.06 83 GLU A N 1
ATOM 643 C CA . GLU A 1 83 ? -4.440 2.578 15.188 1.00 96.06 83 GLU A CA 1
ATOM 644 C C . GLU A 1 83 ? -5.543 1.530 14.995 1.00 96.06 83 GLU A C 1
ATOM 646 O O . GLU A 1 83 ? -6.240 1.167 15.947 1.00 96.06 83 GLU A O 1
ATOM 651 N N . PHE A 1 84 ? -5.702 1.003 13.778 1.00 96.06 84 PHE A N 1
ATOM 652 C CA . PHE A 1 84 ? -6.818 0.113 13.457 1.00 96.06 84 PHE A CA 1
ATOM 653 C C . PHE A 1 84 ? -6.629 -1.321 13.953 1.00 96.06 84 PHE A C 1
ATOM 655 O O . PHE A 1 84 ? -7.594 -1.905 14.451 1.00 96.06 84 PHE A O 1
ATOM 662 N N . ILE A 1 85 ? -5.423 -1.896 13.873 1.00 95.44 85 ILE A N 1
ATOM 663 C CA . ILE A 1 85 ? -5.204 -3.298 14.268 1.00 95.44 85 ILE A CA 1
ATOM 664 C C . ILE A 1 85 ? -5.535 -3.514 15.757 1.00 95.44 85 ILE A C 1
ATOM 666 O O . ILE A 1 85 ? -6.376 -4.366 16.062 1.00 95.44 85 ILE A O 1
ATOM 670 N N . PRO A 1 86 ? -4.980 -2.736 16.711 1.00 94.88 86 PRO A N 1
ATOM 671 C CA . PRO A 1 86 ? -5.329 -2.893 18.121 1.00 94.88 86 PRO A CA 1
ATOM 672 C C . PRO A 1 86 ? -6.795 -2.566 18.406 1.00 94.88 86 PRO A C 1
ATOM 674 O O . PRO A 1 86 ? -7.383 -3.171 19.308 1.00 94.88 86 PRO A O 1
ATOM 677 N N . ALA A 1 87 ? -7.388 -1.632 17.652 1.00 94.75 87 ALA A N 1
ATOM 678 C CA . ALA A 1 87 ? -8.779 -1.245 17.829 1.00 94.75 87 ALA A CA 1
ATOM 679 C C . ALA A 1 87 ? -9.748 -2.383 17.482 1.00 94.75 87 ALA A C 1
ATOM 681 O O . ALA A 1 87 ? -10.696 -2.607 18.238 1.00 94.75 87 ALA A O 1
ATOM 682 N N . VAL A 1 88 ? -9.492 -3.123 16.397 1.00 92.62 88 VAL A N 1
ATOM 683 C CA . VAL A 1 88 ? -10.315 -4.274 15.989 1.00 92.62 88 VAL A CA 1
ATOM 684 C C . VAL A 1 88 ? -10.104 -5.476 16.916 1.00 92.62 88 VAL A C 1
ATOM 686 O O . VAL A 1 88 ? -11.083 -6.127 17.277 1.00 92.62 88 VAL A O 1
ATOM 689 N N . ILE A 1 89 ? -8.867 -5.742 17.355 1.00 92.50 89 ILE A N 1
ATOM 690 C CA . ILE A 1 89 ? -8.550 -6.902 18.210 1.00 92.50 89 ILE A CA 1
ATOM 691 C C . ILE A 1 89 ? -9.094 -6.729 19.633 1.00 92.50 89 ILE A C 1
ATOM 693 O O . ILE A 1 89 ? -9.741 -7.626 20.169 1.00 92.50 89 ILE A O 1
ATOM 697 N N . HIS A 1 90 ? -8.815 -5.591 20.276 1.00 90.31 90 HIS A N 1
ATOM 698 C CA . HIS A 1 90 ? -9.121 -5.421 21.699 1.00 90.31 90 HIS A CA 1
ATOM 699 C C . HIS A 1 90 ? -10.495 -4.801 21.941 1.00 90.31 90 HIS A C 1
ATOM 701 O O . HIS A 1 90 ? -11.163 -5.172 22.903 1.00 90.31 90 HIS A O 1
ATOM 707 N N . ASN A 1 91 ? -10.889 -3.818 21.120 1.00 87.25 91 ASN A N 1
ATOM 708 C CA . ASN A 1 91 ? -12.171 -3.099 21.160 1.00 87.25 91 ASN A CA 1
ATOM 709 C C . ASN A 1 91 ? -12.715 -2.749 22.574 1.00 87.25 91 ASN A C 1
ATOM 711 O O . ASN A 1 91 ? -13.924 -2.699 22.826 1.00 87.25 91 ASN A O 1
ATOM 715 N N . ASN A 1 92 ? -11.817 -2.516 23.532 1.00 90.69 92 ASN A N 1
ATOM 716 C CA . ASN A 1 92 ? -12.129 -2.421 24.960 1.00 90.69 92 ASN A CA 1
ATOM 717 C C . ASN A 1 92 ? -12.245 -0.971 25.453 1.00 90.69 92 ASN A C 1
ATOM 719 O O . ASN A 1 92 ? -12.935 -0.708 26.438 1.00 90.69 92 ASN A O 1
ATOM 723 N N . THR A 1 93 ? -11.631 -0.014 24.756 1.00 94.75 93 THR A N 1
ATOM 724 C CA . THR A 1 93 ? -11.689 1.412 25.102 1.00 94.75 93 THR A CA 1
ATOM 725 C C . THR A 1 93 ? -12.757 2.155 24.296 1.00 94.75 93 THR A C 1
ATOM 727 O O . THR A 1 93 ? -13.136 1.752 23.195 1.00 94.75 93 THR A O 1
ATOM 730 N N . HIS A 1 94 ? -13.243 3.287 24.822 1.00 95.06 94 HIS A N 1
ATOM 731 C CA . HIS A 1 94 ? -14.145 4.168 24.067 1.00 95.06 94 HIS A CA 1
ATOM 732 C C . HIS A 1 94 ? -13.484 4.692 22.779 1.00 95.06 94 HIS A C 1
ATOM 734 O O . HIS A 1 94 ? -14.155 4.839 21.759 1.00 95.06 94 HIS A O 1
ATOM 740 N N . TYR A 1 95 ? -12.168 4.922 22.817 1.00 93.38 95 TYR A N 1
ATOM 741 C CA . TYR A 1 95 ? -11.374 5.317 21.658 1.00 93.38 95 TYR A CA 1
ATOM 742 C C . TYR A 1 95 ? -11.376 4.236 20.567 1.00 93.38 95 TYR A C 1
ATOM 744 O O . TYR A 1 95 ? -11.778 4.512 19.439 1.00 93.38 95 TYR A O 1
ATOM 752 N N . TYR A 1 96 ? -11.058 2.984 20.909 1.00 94.69 96 TYR A N 1
ATOM 753 C CA . TYR A 1 96 ? -11.073 1.870 19.953 1.00 94.69 96 TYR A CA 1
ATOM 754 C C . TYR A 1 96 ? -12.456 1.632 19.353 1.00 94.69 96 TYR A C 1
ATOM 756 O O . TYR A 1 96 ? -12.587 1.520 18.138 1.00 94.69 96 TYR A O 1
ATOM 764 N N . LYS A 1 97 ? -13.513 1.697 20.170 1.00 93.69 97 LYS A N 1
ATOM 765 C CA . LYS A 1 97 ? -14.897 1.609 19.679 1.00 93.69 97 LYS A CA 1
A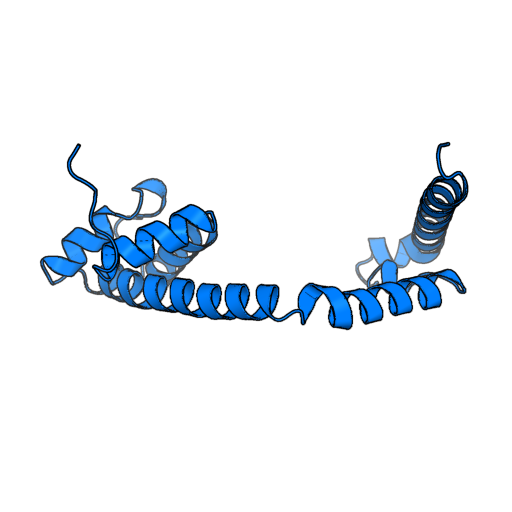TOM 766 C C . LYS A 1 97 ? -15.244 2.704 18.670 1.00 93.69 97 LYS A C 1
ATOM 768 O O . LYS A 1 97 ? -16.080 2.485 17.796 1.00 93.69 97 LYS A O 1
ATOM 773 N N . LYS A 1 98 ? -14.661 3.900 18.800 1.00 94.19 98 LYS A N 1
ATOM 774 C CA . LYS A 1 98 ? -14.838 4.999 17.838 1.00 94.19 98 LYS A CA 1
ATOM 775 C C . LYS A 1 98 ? -14.007 4.776 16.575 1.00 94.19 98 LYS A C 1
ATOM 777 O O . LYS A 1 98 ? -14.547 5.000 15.499 1.00 94.19 98 LYS A O 1
ATOM 782 N N . LEU A 1 99 ? -12.769 4.291 16.692 1.00 93.75 99 LEU A N 1
ATOM 783 C CA . LEU A 1 99 ? -11.929 3.942 15.541 1.00 93.75 99 LEU A CA 1
ATOM 784 C C . LEU A 1 99 ? -12.564 2.854 14.675 1.00 93.75 99 LEU A C 1
ATOM 786 O O . LEU A 1 99 ? -12.679 3.038 13.471 1.00 93.75 99 LEU A O 1
ATOM 790 N N . VAL A 1 100 ? -13.058 1.766 15.273 1.00 93.19 100 VAL A N 1
ATOM 791 C CA . VAL A 1 100 ? -13.706 0.675 14.521 1.00 93.19 100 VA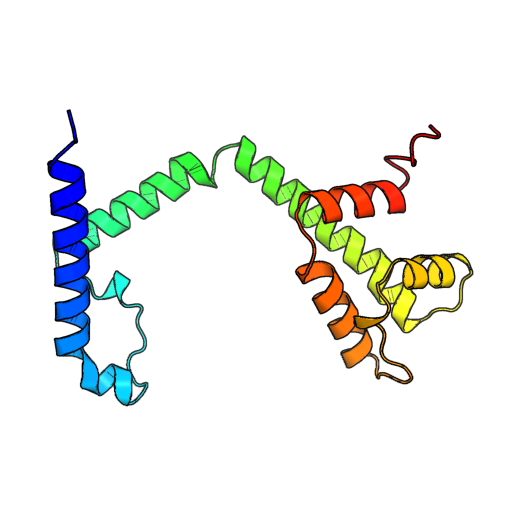L A CA 1
ATOM 792 C C . VAL A 1 100 ? -14.913 1.181 13.722 1.00 93.19 100 VAL A C 1
ATOM 794 O O . VAL A 1 100 ? -15.155 0.714 12.617 1.00 93.19 100 VAL A O 1
ATOM 797 N N . LYS A 1 101 ? -15.634 2.198 14.215 1.00 92.31 101 LYS A N 1
ATOM 798 C CA . LYS A 1 101 ? -16.752 2.825 13.485 1.00 92.31 101 LYS A CA 1
ATOM 799 C C . LYS A 1 101 ? -16.333 3.636 12.257 1.00 92.31 101 LYS A C 1
ATOM 801 O O . LYS A 1 101 ? -17.201 3.996 11.469 1.00 92.31 101 LYS A O 1
ATOM 806 N N . LEU A 1 102 ? -15.050 3.969 12.115 1.00 92.31 102 LEU A N 1
ATOM 807 C CA . LEU A 1 102 ? -14.524 4.612 10.910 1.00 92.31 102 LEU A CA 1
ATOM 808 C C . LEU A 1 102 ? -14.281 3.600 9.784 1.00 92.31 102 LEU A C 1
ATOM 810 O O . LEU A 1 102 ? -14.177 4.005 8.629 1.00 92.31 102 LEU A O 1
ATOM 814 N N . ILE A 1 103 ? -14.204 2.307 10.109 1.00 92.06 103 ILE A N 1
ATOM 815 C CA . ILE A 1 103 ? -14.056 1.238 9.126 1.00 92.06 103 ILE A CA 1
ATOM 816 C C . ILE A 1 103 ? -15.434 0.971 8.493 1.00 92.06 103 ILE A C 1
ATOM 818 O O . ILE A 1 103 ? -16.406 0.746 9.222 1.00 92.06 103 ILE A O 1
ATOM 822 N N . PRO A 1 104 ? -15.558 0.981 7.153 1.00 91.62 104 PRO A N 1
ATOM 823 C CA . PRO A 1 104 ? -16.798 0.619 6.480 1.00 91.62 104 PRO A CA 1
ATOM 824 C C . PRO A 1 104 ? -17.240 -0.800 6.853 1.00 91.62 104 PRO A C 1
ATOM 826 O O . PRO A 1 104 ? -16.425 -1.721 6.903 1.00 91.62 104 PRO A O 1
ATOM 829 N N . SER A 1 105 ? -18.543 -0.998 7.059 1.00 88.50 105 SER A N 1
ATOM 830 C CA . SER A 1 105 ? -19.103 -2.271 7.540 1.00 88.50 105 SER A CA 1
ATOM 831 C C . SER A 1 105 ? -18.782 -3.471 6.648 1.00 88.50 105 SER A C 1
ATOM 833 O O . SER A 1 105 ? -18.689 -4.582 7.150 1.00 88.50 105 SER A O 1
ATOM 835 N N . GLN A 1 106 ? -18.558 -3.256 5.350 1.00 88.25 106 GLN A N 1
ATOM 836 C CA . GLN A 1 106 ? -18.150 -4.298 4.400 1.00 88.25 106 GLN A CA 1
ATOM 837 C C . GLN A 1 106 ? -16.806 -4.967 4.740 1.00 88.25 106 GLN A C 1
ATOM 839 O O . GLN A 1 106 ? -16.564 -6.079 4.289 1.00 88.25 106 GLN A O 1
ATOM 844 N N . PHE A 1 107 ? -15.951 -4.309 5.531 1.00 86.56 107 PHE A N 1
ATOM 845 C CA . PHE A 1 107 ? -14.686 -4.866 6.016 1.00 86.56 107 PHE A CA 1
ATOM 846 C C . PHE A 1 107 ? -14.810 -5.436 7.434 1.00 86.56 107 PHE A C 1
ATOM 848 O O . PHE A 1 107 ? -13.844 -5.952 7.975 1.00 86.56 107 PHE A O 1
ATOM 855 N N . ILE A 1 108 ? -15.971 -5.343 8.086 1.00 82.56 108 ILE A N 1
ATOM 856 C CA . ILE A 1 108 ? -16.153 -5.838 9.452 1.00 82.56 108 ILE A CA 1
ATOM 857 C C . ILE A 1 108 ? -16.925 -7.150 9.392 1.00 82.56 108 ILE A C 1
ATOM 859 O O . ILE A 1 108 ? -18.109 -7.177 9.073 1.00 82.56 108 ILE A O 1
ATOM 863 N N . THR A 1 109 ? -16.252 -8.244 9.742 1.00 81.44 109 THR A N 1
ATOM 864 C CA . THR A 1 109 ? -16.888 -9.557 9.906 1.00 81.44 109 THR A CA 1
ATOM 865 C C . THR A 1 109 ? -17.128 -9.839 11.387 1.00 81.44 109 THR A C 1
ATOM 867 O O . THR A 1 109 ? -16.215 -9.718 12.208 1.00 81.44 109 THR A O 1
ATOM 870 N N . GLU A 1 110 ? -18.355 -10.220 11.743 1.00 74.31 110 GLU A N 1
ATOM 871 C CA . GLU A 1 110 ? -18.696 -10.628 13.108 1.00 74.31 110 GLU A CA 1
ATOM 872 C C . GLU A 1 110 ? -18.028 -11.967 13.467 1.00 74.31 110 GLU A C 1
ATOM 874 O O . GLU A 1 110 ? -17.971 -12.878 12.646 1.00 74.31 110 GLU A O 1
ATOM 879 N N . ASN A 1 111 ? -17.544 -12.102 14.709 1.00 74.31 111 ASN A N 1
ATOM 880 C CA . ASN A 1 111 ? -16.914 -13.324 15.241 1.00 74.31 111 ASN A CA 1
ATOM 881 C C . ASN A 1 111 ? -15.703 -13.849 14.438 1.00 74.31 111 ASN A C 1
ATOM 883 O O . ASN A 1 111 ? -15.415 -15.045 14.451 1.00 74.31 111 ASN A O 1
ATOM 887 N N . ALA A 1 112 ? -14.984 -12.955 13.759 1.00 82.25 112 ALA A N 1
ATOM 888 C CA . ALA A 1 112 ? -13.728 -13.260 13.085 1.00 82.25 112 ALA A CA 1
ATOM 889 C C . ALA A 1 112 ? -12.598 -13.583 14.083 1.00 82.25 112 ALA A C 1
ATOM 891 O O . ALA A 1 112 ? -12.508 -12.976 15.153 1.00 82.25 112 ALA A O 1
ATOM 892 N N . ASP A 1 113 ? -11.713 -14.509 13.710 1.00 93.00 113 ASP A N 1
ATOM 893 C CA . ASP A 1 113 ? -10.467 -14.757 14.435 1.00 93.00 113 ASP A CA 1
ATOM 894 C C . ASP A 1 113 ? -9.473 -13.595 14.242 1.00 93.00 113 ASP A C 1
ATOM 896 O O . ASP A 1 113 ? -9.637 -12.743 13.366 1.00 93.00 113 ASP A O 1
ATOM 900 N N . THR A 1 114 ? -8.418 -13.543 15.060 1.00 93.44 114 THR A N 1
ATOM 901 C CA . THR A 1 114 ? -7.428 -12.451 15.010 1.00 93.44 114 THR A CA 1
ATOM 902 C C . THR A 1 114 ? -6.797 -12.295 13.627 1.00 93.44 114 THR A C 1
ATOM 904 O O . THR A 1 114 ? -6.549 -11.174 13.187 1.00 93.44 114 THR A O 1
ATOM 907 N N . TYR A 1 115 ? -6.564 -13.401 12.918 1.00 94.75 115 TYR A N 1
ATOM 908 C CA . TYR A 1 115 ? -6.028 -13.362 11.562 1.00 94.75 115 TYR A CA 1
ATOM 909 C C . TYR A 1 115 ? -6.985 -12.647 10.601 1.00 94.75 115 TYR A C 1
ATOM 911 O O . TYR A 1 115 ? -6.587 -11.681 9.950 1.00 94.75 115 TYR A O 1
ATOM 919 N N . THR A 1 116 ? -8.254 -13.060 10.563 1.00 94.00 116 THR A N 1
ATOM 920 C CA . THR A 1 116 ? -9.274 -12.447 9.700 1.00 94.00 116 THR A CA 1
ATOM 921 C C . THR A 1 116 ? -9.513 -10.985 10.077 1.00 94.00 116 THR A C 1
ATOM 923 O O . THR A 1 116 ? -9.693 -10.144 9.204 1.00 94.00 116 THR A O 1
ATOM 926 N N . GLN A 1 117 ? -9.447 -10.640 11.365 1.00 93.19 117 GLN A N 1
ATOM 927 C CA . GLN A 1 117 ? -9.525 -9.251 11.827 1.00 93.19 117 GLN A CA 1
ATOM 928 C C . GLN A 1 117 ? -8.398 -8.373 11.268 1.00 93.19 117 GLN A C 1
ATOM 930 O O . GLN A 1 117 ? -8.661 -7.260 10.816 1.00 93.19 117 GLN A O 1
ATOM 935 N N . ILE A 1 118 ? -7.154 -8.860 11.276 1.00 94.75 118 ILE A N 1
ATOM 936 C CA . ILE A 1 118 ? -6.014 -8.134 10.697 1.00 94.75 118 ILE A CA 1
ATOM 937 C C . ILE A 1 118 ? -6.165 -8.038 9.178 1.00 94.75 118 ILE A C 1
ATOM 939 O O . ILE A 1 118 ? -5.961 -6.964 8.616 1.00 94.75 118 ILE A O 1
ATOM 943 N N . LEU A 1 119 ? -6.559 -9.132 8.520 1.00 94.88 119 LEU A N 1
ATOM 944 C CA . LEU A 1 119 ? -6.766 -9.163 7.073 1.00 94.88 119 LEU A CA 1
ATOM 945 C C . LEU A 1 119 ? -7.821 -8.143 6.629 1.00 94.88 119 LEU A C 1
ATOM 947 O O . LEU A 1 119 ? -7.573 -7.364 5.720 1.00 94.88 119 LEU A O 1
ATOM 951 N N . ASN A 1 120 ? -8.933 -8.053 7.352 1.00 93.62 120 ASN A N 1
ATOM 952 C CA . ASN A 1 120 ? -9.978 -7.059 7.128 1.00 93.62 120 ASN A CA 1
ATOM 953 C C . ASN A 1 120 ? -9.464 -5.610 7.206 1.00 93.62 120 ASN A C 1
ATOM 955 O O . ASN A 1 120 ? -9.860 -4.754 6.413 1.00 93.62 120 ASN A O 1
ATOM 959 N N . VAL A 1 121 ? -8.567 -5.318 8.155 1.00 95.38 121 VAL A N 1
ATOM 960 C CA . VAL A 1 121 ? -7.915 -4.002 8.248 1.00 95.38 121 VAL A CA 1
ATOM 961 C C . VAL A 1 121 ? -6.985 -3.773 7.056 1.00 95.38 121 VAL A C 1
ATOM 963 O O . VAL A 1 121 ? -6.967 -2.672 6.510 1.00 95.38 121 VAL A O 1
ATOM 966 N N . LEU A 1 122 ? -6.240 -4.792 6.623 1.00 95.62 122 LEU A N 1
ATOM 967 C CA . LEU A 1 122 ? -5.385 -4.704 5.437 1.00 95.62 122 LEU A CA 1
ATOM 968 C C . LEU A 1 122 ? -6.203 -4.464 4.164 1.00 95.62 122 LEU A C 1
ATOM 970 O O . LEU A 1 122 ? -5.821 -3.616 3.361 1.00 95.62 122 LEU A O 1
ATOM 974 N N . ASP A 1 123 ? -7.340 -5.135 3.997 1.00 94.56 123 ASP A N 1
ATOM 975 C CA . ASP A 1 123 ? -8.251 -4.933 2.865 1.00 94.56 123 ASP A CA 1
ATOM 976 C C . ASP A 1 123 ? -8.825 -3.511 2.863 1.00 94.56 123 ASP A C 1
ATOM 978 O O . ASP A 1 123 ? -8.872 -2.847 1.827 1.00 94.56 123 ASP A O 1
ATOM 982 N N . PHE A 1 124 ? -9.190 -3.000 4.041 1.00 94.81 124 PHE A N 1
ATOM 983 C CA . PHE A 1 124 ? -9.644 -1.622 4.189 1.00 94.81 124 PHE A CA 1
ATOM 984 C C . PHE A 1 124 ? -8.553 -0.608 3.823 1.00 94.81 124 PHE A C 1
ATOM 986 O O . PHE A 1 124 ? -8.810 0.300 3.035 1.00 94.81 124 PHE A O 1
ATOM 993 N N . VAL A 1 125 ? -7.343 -0.754 4.375 1.00 95.62 125 VAL A N 1
ATOM 994 C CA . VAL A 1 125 ? -6.227 0.186 4.166 1.00 95.62 125 VAL A CA 1
ATOM 995 C C . VAL A 1 125 ? -5.686 0.109 2.737 1.00 95.62 125 VAL A C 1
ATOM 997 O O . VAL A 1 125 ? -5.404 1.142 2.135 1.00 95.62 125 VAL A O 1
ATOM 1000 N N . SER A 1 126 ? -5.587 -1.088 2.156 1.00 94.50 126 SER A N 1
ATOM 1001 C CA . SER A 1 126 ? -5.150 -1.271 0.764 1.00 94.50 126 SER A CA 1
ATOM 1002 C C . SER A 1 126 ? -6.183 -0.792 -0.260 1.00 94.50 126 SER A C 1
ATOM 1004 O O . SER A 1 126 ? -5.808 -0.402 -1.364 1.00 94.50 126 SER A O 1
ATOM 1006 N N . GLY A 1 127 ? -7.469 -0.764 0.105 1.00 93.38 127 GLY A N 1
ATOM 1007 C CA . GLY A 1 127 ? -8.547 -0.209 -0.715 1.00 93.38 127 GLY A CA 1
ATOM 1008 C C . GLY A 1 127 ? -8.632 1.324 -0.721 1.00 93.38 127 GLY A C 1
ATOM 1009 O O . GLY A 1 127 ? -9.489 1.881 -1.411 1.00 93.38 127 GLY A O 1
ATOM 1010 N N . MET A 1 128 ? -7.789 2.024 0.045 1.00 94.62 128 MET A N 1
ATOM 1011 C CA . MET A 1 128 ? -7.779 3.488 0.114 1.00 94.62 128 MET A CA 1
ATOM 1012 C C . MET A 1 128 ? -7.088 4.125 -1.097 1.00 94.62 128 MET A C 1
ATOM 1014 O O . MET A 1 128 ? -6.167 3.567 -1.684 1.00 94.62 128 MET A O 1
ATOM 1018 N N . THR A 1 129 ? -7.487 5.355 -1.431 1.00 95.38 129 THR A N 1
ATOM 1019 C CA . THR A 1 129 ? -6.686 6.233 -2.297 1.00 95.38 129 THR A CA 1
ATOM 1020 C C . THR A 1 129 ? -5.673 7.016 -1.462 1.00 95.38 129 THR A C 1
ATOM 1022 O O . THR A 1 129 ? -5.921 7.277 -0.283 1.00 95.38 129 THR A O 1
ATOM 1025 N N . ASP A 1 130 ? -4.573 7.468 -2.072 1.00 93.88 130 ASP A N 1
ATOM 1026 C CA . ASP A 1 130 ? -3.531 8.251 -1.388 1.00 93.88 130 ASP A CA 1
ATOM 1027 C C . ASP A 1 130 ? -4.099 9.460 -0.627 1.00 93.88 130 ASP A C 1
ATOM 1029 O O . ASP A 1 130 ? -3.765 9.689 0.536 1.00 93.88 130 ASP A O 1
ATOM 1033 N N . LEU A 1 131 ? -5.001 10.219 -1.265 1.00 93.56 131 LEU A N 1
ATOM 1034 C CA . LEU A 1 131 ? -5.634 11.386 -0.646 1.00 93.56 131 LEU A CA 1
ATOM 1035 C C . LEU A 1 131 ? -6.459 10.980 0.578 1.00 93.56 131 LEU A C 1
ATOM 1037 O O . LEU A 1 131 ? -6.351 11.603 1.633 1.00 93.56 131 LEU A O 1
ATOM 1041 N N . TYR A 1 132 ? -7.254 9.917 0.450 1.00 94.81 132 TYR A N 1
ATOM 1042 C CA . TYR A 1 132 ? -8.091 9.442 1.542 1.00 94.81 132 TYR A CA 1
ATOM 1043 C C . TYR A 1 132 ? -7.258 8.936 2.726 1.00 94.81 132 TYR A C 1
ATOM 1045 O O . TYR A 1 132 ? -7.561 9.279 3.868 1.00 94.81 132 TYR A O 1
ATOM 1053 N N . ALA A 1 133 ? -6.180 8.189 2.469 1.00 95.81 133 ALA A N 1
ATOM 1054 C CA . ALA A 1 133 ? -5.288 7.683 3.510 1.00 95.81 133 ALA A CA 1
ATOM 1055 C C . ALA A 1 133 ? -4.629 8.826 4.300 1.00 95.81 133 ALA A C 1
ATOM 1057 O O . ALA A 1 133 ? -4.662 8.831 5.532 1.00 95.81 133 ALA A O 1
ATOM 1058 N N . VAL A 1 134 ? -4.095 9.835 3.601 1.00 94.69 134 VAL A N 1
ATOM 1059 C CA . VAL A 1 134 ? -3.478 11.018 4.226 1.00 94.69 134 VAL A CA 1
ATOM 1060 C C . VAL A 1 134 ? -4.498 11.809 5.046 1.00 94.69 134 VAL A C 1
ATOM 1062 O O . VAL A 1 134 ? -4.204 12.217 6.174 1.00 94.69 134 VAL A O 1
ATOM 1065 N N . GLU A 1 135 ? -5.705 12.018 4.516 1.00 94.25 135 GLU A N 1
ATOM 1066 C CA . GLU A 1 135 ? -6.771 12.717 5.234 1.00 94.25 135 GLU A CA 1
ATOM 1067 C C . GLU A 1 135 ? -7.219 11.966 6.488 1.00 94.25 135 GLU A C 1
ATOM 1069 O O . GLU A 1 135 ? -7.377 12.570 7.550 1.00 94.25 135 GLU A O 1
ATOM 1074 N N . LEU A 1 136 ? -7.450 10.657 6.374 1.00 94.75 136 LEU A N 1
ATOM 1075 C CA . LEU A 1 136 ? -7.896 9.828 7.487 1.00 94.75 136 LEU A CA 1
ATOM 1076 C C . LEU A 1 136 ? -6.829 9.778 8.581 1.00 94.75 136 LEU A C 1
ATOM 1078 O O . LEU A 1 136 ? -7.144 10.005 9.748 1.00 94.75 136 LEU A O 1
ATOM 1082 N N . TYR A 1 137 ? -5.565 9.582 8.202 1.00 95.69 137 TYR A N 1
ATOM 1083 C CA . TYR A 1 137 ? -4.432 9.633 9.122 1.00 95.69 137 TYR A CA 1
ATOM 1084 C C . TYR A 1 137 ? -4.346 10.983 9.846 1.00 95.69 137 TYR A C 1
ATOM 1086 O O . TYR A 1 137 ? -4.252 11.027 11.074 1.00 95.69 137 TYR A O 1
ATOM 1094 N N . SER A 1 138 ? -4.463 12.094 9.112 1.00 94.00 138 SER A N 1
ATOM 1095 C CA . SER A 1 138 ? -4.411 13.444 9.688 1.00 94.00 138 SER A CA 1
ATOM 1096 C C . SER A 1 138 ? -5.566 13.715 10.655 1.00 94.00 138 SER A C 1
ATOM 1098 O O . SER A 1 138 ? -5.361 14.363 11.684 1.00 94.00 138 SER A O 1
ATOM 1100 N N . LYS A 1 139 ? -6.766 13.194 10.362 1.00 93.06 139 LYS A N 1
ATOM 1101 C CA . LYS A 1 139 ? -7.940 13.268 11.248 1.00 93.06 139 LYS A CA 1
ATOM 1102 C C . LYS A 1 139 ? -7.743 12.437 12.517 1.00 93.06 139 LYS A C 1
ATOM 1104 O O . LYS A 1 139 ? -8.028 12.929 13.604 1.00 93.06 139 LYS A O 1
ATOM 1109 N N . ILE A 1 140 ? -7.223 11.212 12.400 1.00 93.50 140 ILE A N 1
ATOM 1110 C CA . ILE A 1 140 ? -6.980 10.319 13.548 1.00 93.50 140 ILE A CA 1
ATOM 1111 C C . ILE A 1 140 ? -5.899 10.889 14.471 1.00 93.50 140 ILE A C 1
ATOM 1113 O O . ILE A 1 140 ? -6.087 10.936 15.684 1.00 93.50 140 ILE A O 1
ATOM 1117 N N . LYS A 1 141 ? -4.791 11.386 13.910 1.00 92.12 141 LYS A N 1
ATOM 1118 C CA . LYS A 1 141 ? -3.683 11.969 14.686 1.00 92.12 141 LYS A CA 1
ATOM 1119 C C . LYS A 1 141 ? -3.945 13.404 15.168 1.00 92.12 141 LYS A C 1
ATOM 1121 O O . LYS A 1 141 ? -3.080 13.986 15.814 1.00 92.12 141 LYS A O 1
ATOM 1126 N N . GLY A 1 142 ? -5.108 13.988 14.862 1.00 89.75 142 GLY A N 1
ATOM 1127 C CA . GLY A 1 142 ? -5.471 15.345 15.290 1.00 89.75 142 GLY A CA 1
ATOM 1128 C C . GLY A 1 142 ? -4.664 16.464 14.620 1.00 89.75 142 GLY A C 1
ATOM 1129 O O . GLY A 1 142 ? -4.585 17.566 15.153 1.00 89.75 142 GLY A O 1
ATOM 1130 N N . ILE A 1 143 ? -4.059 16.190 13.461 1.00 90.00 143 ILE A N 1
ATOM 1131 C CA . ILE A 1 143 ? -3.303 17.164 12.655 1.00 90.00 143 ILE A CA 1
ATOM 1132 C C . ILE A 1 143 ? -4.270 18.080 11.896 1.00 90.00 143 ILE A C 1
ATOM 1134 O O . ILE A 1 143 ? -4.028 19.277 11.755 1.00 90.00 143 ILE A O 1
ATOM 1138 N N . SER A 1 144 ? -5.384 17.518 11.421 1.00 83.75 144 SER A N 1
ATOM 1139 C CA . SER A 1 144 ? -6.447 18.250 10.735 1.00 83.75 144 SER A CA 1
ATOM 1140 C C . SER A 1 144 ? -7.796 17.933 11.366 1.00 83.75 144 SER A C 1
ATOM 1142 O O . SER A 1 144 ? -8.163 16.762 11.482 1.00 83.75 144 SER A O 1
ATOM 1144 N N . PHE A 1 145 ? -8.566 18.961 11.706 1.00 77.31 145 PHE A N 1
ATOM 1145 C CA . PHE A 1 145 ? -9.946 18.802 12.160 1.00 77.31 145 PHE A CA 1
ATOM 1146 C C . PHE A 1 145 ? -10.915 19.042 10.999 1.00 77.31 145 PHE A C 1
ATOM 1148 O O . PHE A 1 145 ? -10.590 19.820 10.099 1.00 77.31 145 PHE A O 1
ATOM 1155 N N . PRO A 1 146 ? -12.106 18.413 11.001 1.00 71.69 146 PRO A N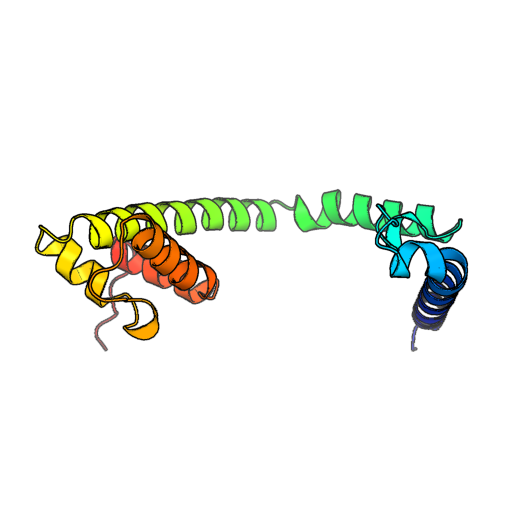 1
ATOM 1156 C CA . PRO A 1 146 ? -13.166 18.791 10.080 1.00 71.69 146 PRO A CA 1
ATOM 1157 C C . PRO A 1 146 ? -13.438 20.286 10.251 1.00 71.69 146 PRO A C 1
ATOM 1159 O O . PRO A 1 146 ? -13.821 20.732 11.333 1.00 71.69 146 PRO A O 1
ATOM 1162 N N . SER A 1 147 ? -13.186 21.064 9.204 1.00 61.47 147 SER A N 1
ATOM 1163 C CA . SER A 1 147 ? -13.547 22.474 9.167 1.00 61.47 147 SER A CA 1
ATOM 1164 C C . SER A 1 147 ? -15.062 22.572 9.313 1.00 61.47 147 SER A C 1
ATOM 1166 O O . SER A 1 147 ? -15.797 22.118 8.434 1.00 61.47 147 SER A O 1
ATOM 1168 N N . VAL A 1 148 ? -15.524 23.119 10.439 1.00 49.22 148 VAL A N 1
ATOM 1169 C CA . VAL A 1 148 ? -16.937 23.443 10.646 1.00 49.22 148 VAL A CA 1
ATOM 1170 C C . VAL A 1 148 ? -17.304 24.463 9.570 1.00 49.22 148 VAL A C 1
ATOM 1172 O O . VAL 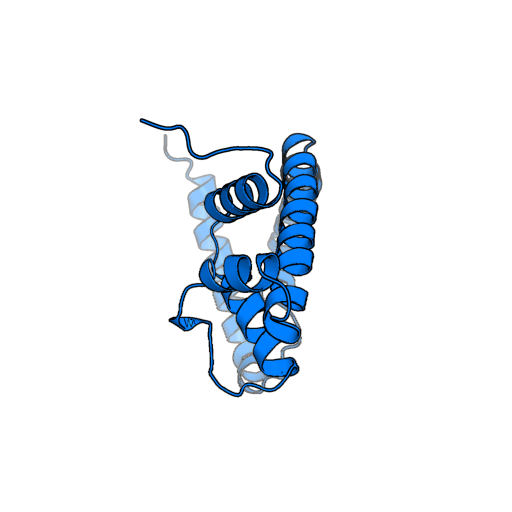A 1 148 ? -16.762 25.567 9.571 1.00 49.22 148 VAL A O 1
ATOM 1175 N N . THR A 1 149 ? -18.130 24.052 8.609 1.00 35.56 149 THR A N 1
ATOM 1176 C CA . THR A 1 149 ? -18.778 24.952 7.646 1.00 35.56 149 THR A CA 1
ATOM 1177 C C . THR A 1 149 ? -20.208 25.167 8.099 1.00 35.56 149 THR A C 1
ATOM 1179 O O . THR A 1 149 ? -20.825 24.161 8.523 1.00 35.56 149 THR A O 1
#